Protein AF-A0A2W4S1C2-F1 (afdb_monomer_lite)

Secondary structure (DSSP, 8-state):
------------HHHHHHHHHHHHHHHHHHHHHHHHHHHHHTT-HHHHHHHHHHHHHHHHHHHHHHHHHHHHHHHTT-

Foldseek 3Di:
DDDDDDPPPDLDVLLVVLLVQLVVLQVQLVVLCVQLVVCVVVVNNVSNVVSNVSSVVSNVSSVCSNVVSVVVVVVVVD

Sequence (78 aa):
MTTGTTDRGAAPLGLLVGFTVGVVWVLLAIGALASSVRGAAAGRPDWVLGWALVGVLLMGAGLSALIGSWLHHRAARH

Radius of gyration: 19.14 Å; chains: 1; bounding box: 38×15×71 Å

Structure (mmCIF, N/CA/C/O backbone):
data_AF-A0A2W4S1C2-F1
#
_entry.id   AF-A0A2W4S1C2-F1
#
loop_
_atom_site.group_PDB
_atom_site.id
_atom_site.type_symbol
_atom_site.label_atom_id
_atom_site.label_alt_id
_atom_site.label_comp_id
_atom_site.label_asym_id
_atom_site.label_entity_id
_atom_site.label_seq_id
_atom_site.pdbx_PDB_ins_code
_atom_site.Cartn_x
_atom_site.Cartn_y
_atom_site.Cartn_z
_atom_site.occupancy
_atom_site.B_iso_or_equiv
_atom_site.auth_seq_id
_atom_site.auth_comp_id
_atom_site.auth_asym_id
_atom_site.auth_atom_id
_atom_site.pdbx_PDB_model_num
ATOM 1 N N . MET A 1 1 ? 7.928 3.906 -54.014 1.00 49.31 1 MET A N 1
ATOM 2 C CA . MET A 1 1 ? 8.728 3.706 -52.787 1.00 49.31 1 MET A CA 1
ATOM 3 C C . MET A 1 1 ? 7.809 3.992 -51.603 1.00 49.31 1 MET A C 1
ATOM 5 O O . MET A 1 1 ? 7.737 5.104 -51.111 1.00 49.31 1 MET A O 1
ATOM 9 N N . THR A 1 2 ? 6.978 3.011 -51.272 1.00 64.75 2 THR A N 1
ATOM 10 C CA . THR A 1 2 ? 5.986 3.000 -50.182 1.00 64.75 2 THR A CA 1
ATOM 11 C C . THR A 1 2 ? 6.444 1.857 -49.277 1.00 64.75 2 THR A C 1
ATOM 13 O O . THR A 1 2 ? 6.831 0.823 -49.811 1.00 64.75 2 THR A O 1
ATOM 16 N N . THR A 1 3 ? 6.630 1.996 -47.969 1.00 50.59 3 THR A N 1
ATOM 17 C CA . THR A 1 3 ? 5.648 2.205 -46.888 1.00 50.59 3 THR A CA 1
ATOM 18 C C . THR A 1 3 ? 6.477 2.374 -45.601 1.00 50.59 3 THR A C 1
ATOM 20 O O . THR A 1 3 ? 7.539 1.770 -45.506 1.00 50.59 3 THR A O 1
ATOM 23 N N . GLY A 1 4 ? 6.128 3.278 -44.677 1.00 53.06 4 GLY A N 1
ATOM 24 C CA . GLY A 1 4 ? 5.455 2.916 -43.414 1.00 53.06 4 GLY A CA 1
ATOM 25 C C . GLY A 1 4 ? 6.378 2.095 -42.496 1.00 53.06 4 GLY A C 1
ATOM 26 O O . GLY A 1 4 ? 6.783 1.010 -42.867 1.00 53.06 4 GLY A O 1
ATOM 27 N N . THR A 1 5 ? 6.756 2.519 -41.296 1.00 53.38 5 THR A N 1
ATOM 28 C CA . THR A 1 5 ? 5.862 2.913 -40.208 1.00 53.38 5 THR A CA 1
ATOM 29 C C . THR A 1 5 ? 6.639 3.667 -39.136 1.00 53.38 5 THR A C 1
ATOM 31 O O . THR A 1 5 ? 7.760 3.320 -38.792 1.00 53.38 5 THR A O 1
ATOM 34 N N . THR A 1 6 ? 5.984 4.683 -38.601 1.00 54.47 6 THR A N 1
ATOM 35 C CA . THR A 1 6 ? 6.321 5.476 -37.425 1.00 54.47 6 THR A CA 1
ATOM 36 C C . THR A 1 6 ? 7.024 4.654 -36.331 1.00 54.47 6 THR A C 1
ATOM 38 O O . THR A 1 6 ? 6.389 3.803 -35.709 1.00 54.47 6 THR A O 1
ATOM 41 N N . ASP A 1 7 ? 8.301 4.943 -36.066 1.00 46.59 7 ASP A N 1
ATOM 42 C CA . ASP A 1 7 ? 9.015 4.511 -34.857 1.00 46.59 7 ASP A CA 1
ATOM 43 C C . ASP A 1 7 ? 8.415 5.284 -33.668 1.00 46.59 7 ASP A C 1
ATOM 45 O O . ASP A 1 7 ? 8.891 6.331 -33.229 1.00 46.59 7 ASP A O 1
ATOM 49 N N . ARG A 1 8 ? 7.201 4.890 -33.267 1.00 51.22 8 ARG A N 1
ATOM 50 C CA . ARG A 1 8 ? 6.500 5.499 -32.138 1.00 51.22 8 ARG A CA 1
ATOM 51 C C . ARG A 1 8 ? 7.129 4.922 -30.894 1.00 51.22 8 ARG A C 1
ATOM 53 O O . ARG A 1 8 ? 6.796 3.789 -30.577 1.00 51.22 8 ARG A O 1
ATOM 60 N N . GLY A 1 9 ? 7.976 5.715 -30.234 1.00 52.88 9 GLY A N 1
ATOM 61 C CA . GLY A 1 9 ? 8.492 5.568 -28.866 1.00 52.88 9 GLY A CA 1
ATOM 62 C C . GLY A 1 9 ? 7.834 4.475 -28.024 1.00 52.88 9 GLY A C 1
ATOM 63 O O . GLY A 1 9 ? 7.077 4.763 -27.096 1.00 52.88 9 GLY A O 1
ATOM 64 N N . ALA A 1 10 ? 8.111 3.218 -28.364 1.00 51.41 10 ALA A N 1
ATOM 65 C CA . ALA A 1 10 ? 7.515 2.075 -27.713 1.00 51.41 10 ALA A CA 1
ATOM 66 C C . ALA A 1 10 ? 8.317 1.890 -26.438 1.00 51.41 10 ALA A C 1
ATOM 68 O O . ALA A 1 10 ? 9.499 1.541 -26.485 1.00 51.41 10 ALA A O 1
ATOM 69 N N . ALA A 1 11 ? 7.698 2.193 -25.296 1.00 59.06 11 ALA A N 1
ATOM 70 C CA . ALA A 1 11 ? 8.307 1.887 -24.015 1.00 59.06 11 ALA A CA 1
ATOM 71 C C . ALA A 1 11 ? 8.745 0.414 -24.051 1.00 59.06 11 ALA A C 1
ATOM 73 O O . ALA A 1 11 ? 7.934 -0.436 -24.442 1.00 59.06 11 ALA A O 1
ATOM 74 N N . PRO A 1 12 ? 10.009 0.101 -23.706 1.00 74.06 12 PRO A N 1
ATOM 75 C CA . PRO A 1 12 ? 10.494 -1.267 -23.775 1.00 74.06 12 PRO A CA 1
ATOM 76 C C . PRO A 1 12 ? 9.528 -2.147 -22.983 1.00 74.06 12 PRO A C 1
ATOM 78 O O . PRO A 1 12 ? 9.183 -1.803 -21.852 1.00 74.06 12 PRO A O 1
ATOM 81 N N . LEU A 1 13 ? 9.044 -3.240 -23.584 1.00 71.38 13 LEU A N 1
ATOM 82 C CA . LEU A 1 13 ? 7.954 -4.053 -23.021 1.00 71.38 13 LEU A CA 1
ATOM 83 C C . LEU A 1 13 ? 8.218 -4.440 -21.555 1.00 71.38 13 LEU A C 1
ATOM 85 O O . LEU A 1 13 ? 7.302 -4.411 -20.740 1.00 71.38 13 LEU A O 1
ATOM 89 N N . GLY A 1 14 ? 9.479 -4.703 -21.192 1.00 71.69 14 GLY A N 1
ATOM 90 C CA . GLY A 1 14 ? 9.884 -4.972 -19.808 1.00 71.69 14 GLY A CA 1
ATOM 91 C C . GLY A 1 14 ? 9.659 -3.804 -18.837 1.00 71.69 14 GLY A C 1
ATOM 92 O O . GLY A 1 14 ? 9.267 -4.030 -17.694 1.00 71.69 14 GLY A O 1
ATOM 93 N N . LEU A 1 15 ? 9.835 -2.556 -19.282 1.00 76.88 15 LEU A N 1
ATOM 94 C CA . LEU A 1 15 ? 9.518 -1.370 -18.483 1.00 76.88 15 LEU A CA 1
ATOM 95 C C . LEU A 1 15 ? 8.012 -1.198 -18.325 1.00 76.88 15 LEU A C 1
ATOM 97 O O . LEU A 1 15 ? 7.553 -0.932 -17.218 1.00 76.88 15 LEU A O 1
ATOM 101 N N . LEU A 1 16 ? 7.244 -1.395 -19.401 1.00 82.88 16 LEU A N 1
ATOM 102 C CA . LEU A 1 16 ? 5.788 -1.301 -19.337 1.00 82.88 16 LEU A CA 1
ATOM 103 C C . LEU A 1 16 ? 5.230 -2.347 -18.362 1.00 82.88 16 LEU A C 1
ATOM 105 O O . LEU A 1 16 ? 4.474 -2.002 -17.459 1.00 82.88 16 LEU A O 1
ATOM 109 N N . VAL A 1 17 ? 5.662 -3.606 -18.475 1.00 84.06 17 VAL A N 1
ATOM 110 C CA . VAL A 1 17 ? 5.216 -4.699 -17.599 1.00 84.06 17 VAL A CA 1
ATOM 111 C C . VAL A 1 17 ? 5.623 -4.448 -16.147 1.00 84.06 17 VAL A C 1
ATOM 113 O O . VAL A 1 17 ? 4.764 -4.479 -15.268 1.00 84.06 17 VAL A O 1
ATOM 116 N N . GLY A 1 18 ? 6.896 -4.145 -15.880 1.00 85.00 18 GLY A N 1
ATOM 117 C CA . GLY A 1 18 ? 7.373 -3.922 -14.513 1.00 85.00 18 GLY A CA 1
ATOM 118 C C . GLY A 1 18 ? 6.723 -2.710 -13.839 1.00 85.00 18 GLY A C 1
ATOM 119 O O . GLY A 1 18 ? 6.353 -2.784 -12.668 1.00 85.00 18 GLY A O 1
ATOM 120 N N . PHE A 1 19 ? 6.488 -1.632 -14.592 1.00 86.81 19 PHE A N 1
ATOM 121 C CA . PHE A 1 19 ? 5.766 -0.462 -14.100 1.00 86.81 19 PHE A CA 1
ATOM 122 C C . PHE A 1 19 ? 4.299 -0.784 -13.800 1.00 86.81 19 PHE A C 1
ATOM 124 O O . PHE A 1 19 ? 3.807 -0.451 -12.724 1.00 86.81 19 PHE A O 1
ATOM 131 N N . THR A 1 20 ? 3.608 -1.482 -14.708 1.00 89.50 20 THR A N 1
ATOM 132 C CA . THR A 1 20 ? 2.190 -1.835 -14.527 1.00 89.50 20 THR A CA 1
ATOM 133 C C . THR A 1 20 ? 2.003 -2.736 -13.309 1.00 89.50 20 THR A C 1
ATOM 135 O O . THR A 1 20 ? 1.153 -2.469 -12.463 1.00 89.50 20 THR A O 1
ATOM 138 N N . VAL A 1 21 ? 2.843 -3.768 -13.178 1.00 90.62 21 VAL A N 1
ATOM 139 C CA . VAL A 1 21 ? 2.840 -4.667 -12.019 1.00 90.62 21 VAL A CA 1
ATOM 140 C C . VAL A 1 21 ? 3.135 -3.878 -10.744 1.00 90.62 21 VAL A C 1
ATOM 142 O O . VAL A 1 21 ? 2.374 -3.975 -9.786 1.00 90.62 21 VAL A O 1
ATOM 145 N N . GLY A 1 22 ? 4.175 -3.041 -10.741 1.00 89.88 22 GLY A N 1
ATOM 146 C CA . GLY A 1 22 ? 4.525 -2.206 -9.593 1.00 89.88 22 GLY A CA 1
ATOM 147 C C . GLY A 1 22 ? 3.371 -1.317 -9.123 1.00 89.88 22 GLY A C 1
ATOM 148 O O . GLY A 1 22 ? 3.040 -1.316 -7.939 1.00 89.88 22 GLY A O 1
ATOM 149 N N . VAL A 1 23 ? 2.701 -0.626 -10.051 1.00 92.56 23 VAL A N 1
ATOM 150 C CA . VAL A 1 23 ? 1.533 0.218 -9.753 1.00 92.56 23 VAL A CA 1
ATOM 151 C C . VAL A 1 23 ? 0.385 -0.601 -9.165 1.00 92.56 23 VAL A C 1
ATOM 153 O O . VAL A 1 23 ? -0.191 -0.195 -8.157 1.00 92.56 23 VAL A O 1
ATOM 156 N N . VAL A 1 24 ? 0.069 -1.764 -9.741 1.00 95.19 24 VAL A N 1
ATOM 157 C CA . VAL A 1 24 ? -0.996 -2.639 -9.225 1.00 95.19 24 VAL A CA 1
ATOM 158 C C . VAL A 1 24 ? -0.691 -3.092 -7.795 1.00 95.19 24 VAL A C 1
ATOM 160 O O . VAL A 1 24 ? -1.560 -2.990 -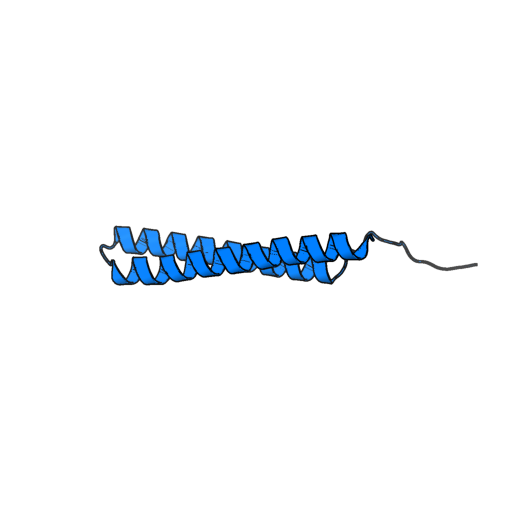6.929 1.00 95.19 24 VAL A O 1
ATOM 163 N N . TRP A 1 25 ? 0.541 -3.527 -7.516 1.00 92.88 25 TRP A N 1
ATOM 164 C CA . TRP A 1 25 ? 0.949 -3.932 -6.166 1.00 92.88 25 TRP A CA 1
ATOM 165 C C . TRP A 1 25 ? 0.871 -2.776 -5.163 1.00 92.88 25 TRP A C 1
ATOM 167 O O . TRP A 1 25 ? 0.388 -2.973 -4.051 1.00 92.88 25 TRP A O 1
ATOM 177 N N . VAL A 1 26 ? 1.260 -1.560 -5.557 1.00 92.44 26 VAL A N 1
ATOM 178 C CA . VAL A 1 26 ? 1.140 -0.364 -4.705 1.00 92.44 26 VAL A CA 1
ATOM 179 C C . VAL A 1 26 ? -0.325 -0.015 -4.421 1.00 92.44 26 VAL A C 1
ATOM 181 O O . VAL A 1 26 ? -0.677 0.268 -3.278 1.00 92.44 26 VAL A O 1
ATOM 184 N N . LEU A 1 27 ? -1.208 -0.064 -5.421 1.00 93.62 27 LEU A N 1
ATOM 185 C CA . LEU A 1 27 ? -2.637 0.210 -5.224 1.00 93.62 27 LEU A CA 1
ATOM 186 C C . LEU A 1 27 ? -3.285 -0.805 -4.277 1.00 93.62 27 LEU A C 1
ATOM 188 O O . LEU A 1 27 ? -4.036 -0.429 -3.374 1.00 93.62 27 LEU A O 1
ATOM 192 N N . LEU A 1 28 ? -2.955 -2.085 -4.444 1.00 93.31 28 LEU A N 1
ATOM 193 C CA . LEU A 1 28 ? -3.405 -3.140 -3.542 1.00 93.31 28 LEU A CA 1
ATOM 194 C C . LEU A 1 28 ? -2.829 -2.956 -2.126 1.00 93.31 28 LEU A C 1
ATOM 196 O O . LEU A 1 28 ? -3.558 -3.153 -1.153 1.00 93.31 28 LEU A O 1
ATOM 200 N N . ALA A 1 29 ? -1.572 -2.511 -1.992 1.00 93.31 29 ALA A N 1
ATOM 201 C CA . ALA A 1 29 ? -0.976 -2.167 -0.700 1.00 93.31 29 ALA A CA 1
ATOM 202 C C . ALA A 1 29 ? -1.778 -1.068 0.007 1.00 93.31 29 ALA A C 1
ATOM 204 O O . ALA A 1 29 ? -2.148 -1.222 1.168 1.00 93.31 29 ALA A O 1
ATOM 205 N N . ILE A 1 30 ? -2.115 0.015 -0.698 1.00 92.88 30 ILE A N 1
ATOM 206 C CA . ILE A 1 30 ? -2.915 1.117 -0.146 1.00 92.88 30 ILE A CA 1
ATOM 207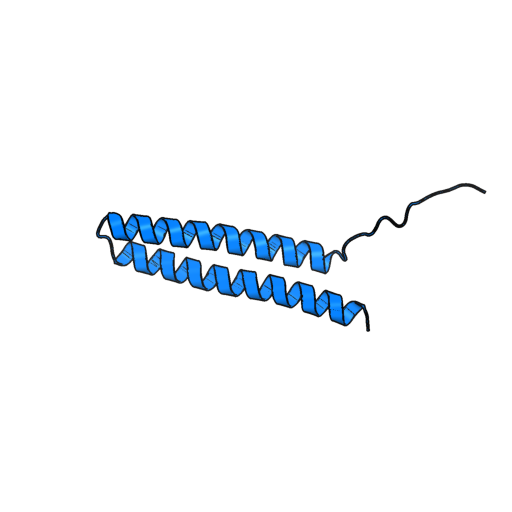 C C . ILE A 1 30 ? -4.286 0.608 0.325 1.00 92.88 30 ILE A C 1
ATOM 209 O O . ILE A 1 30 ? -4.719 0.946 1.427 1.00 92.88 30 ILE A O 1
ATOM 213 N N . GLY A 1 31 ? -4.948 -0.248 -0.461 1.00 92.25 31 GLY A N 1
ATOM 214 C CA . GLY A 1 31 ? -6.218 -0.871 -0.074 1.00 92.25 31 GLY A CA 1
ATOM 215 C C . GLY A 1 31 ? -6.109 -1.755 1.176 1.00 92.25 31 GLY A C 1
ATOM 216 O O . GLY A 1 31 ? -6.991 -1.730 2.042 1.00 92.25 31 GLY A O 1
ATOM 217 N N . ALA A 1 32 ? -5.004 -2.491 1.310 1.00 91.62 32 ALA A N 1
ATOM 218 C CA . ALA A 1 32 ? -4.704 -3.286 2.495 1.00 91.62 32 ALA A CA 1
ATOM 219 C C . ALA A 1 32 ? -4.470 -2.397 3.728 1.00 91.62 32 ALA A C 1
ATOM 221 O O . ALA A 1 32 ? -5.104 -2.612 4.761 1.00 91.62 32 ALA A O 1
ATOM 222 N N . LEU A 1 33 ? -3.658 -1.338 3.621 1.00 89.62 33 LEU A N 1
ATOM 223 C CA . LEU A 1 33 ? -3.460 -0.389 4.723 1.00 89.62 33 LEU A CA 1
ATOM 224 C C . LEU A 1 33 ? -4.772 0.304 5.123 1.00 89.62 33 LEU A C 1
ATOM 226 O O . LEU A 1 33 ? -5.071 0.405 6.311 1.00 89.62 33 LEU A O 1
ATOM 230 N N . ALA A 1 34 ? -5.598 0.718 4.160 1.00 90.88 34 ALA A N 1
ATOM 231 C CA . ALA A 1 34 ? -6.907 1.305 4.443 1.00 90.88 34 ALA A CA 1
ATOM 232 C C . ALA A 1 34 ? -7.830 0.324 5.193 1.00 90.88 34 ALA A C 1
ATOM 234 O O . ALA A 1 34 ? -8.537 0.715 6.126 1.00 90.88 34 ALA A O 1
ATOM 235 N N . SER A 1 35 ? -7.796 -0.963 4.834 1.00 90.44 35 SER A N 1
ATOM 236 C CA . SER A 1 35 ? -8.540 -2.015 5.541 1.00 90.44 35 SER A CA 1
ATOM 237 C C . SER A 1 35 ? -8.008 -2.257 6.954 1.00 90.44 35 SER A C 1
ATOM 239 O O . SER A 1 35 ? -8.799 -2.462 7.875 1.00 90.44 35 SER A O 1
ATOM 241 N N . SER A 1 36 ? -6.690 -2.165 7.147 1.00 85.62 36 SER A N 1
ATOM 242 C CA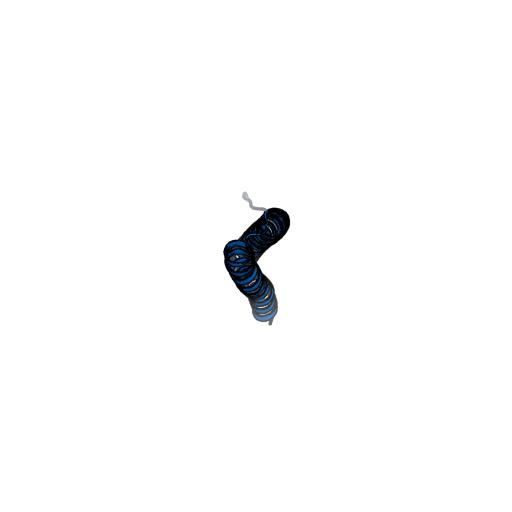 . SER A 1 36 ? -6.057 -2.232 8.465 1.00 85.62 36 SER A CA 1
ATOM 243 C C . SER A 1 36 ? -6.528 -1.083 9.367 1.00 85.62 36 SER A C 1
ATOM 245 O O . SER A 1 36 ? -6.999 -1.328 10.476 1.00 85.62 36 SER A O 1
ATOM 247 N N . VAL A 1 37 ? -6.545 0.158 8.865 1.00 89.25 37 VAL A N 1
ATOM 248 C CA . VAL A 1 37 ? -7.053 1.329 9.609 1.00 89.25 37 VAL A CA 1
ATOM 249 C C . VAL A 1 37 ? -8.532 1.168 9.980 1.00 89.25 37 VAL A C 1
ATOM 251 O O . VAL A 1 37 ? -8.926 1.470 11.107 1.00 89.25 37 VAL A O 1
ATOM 254 N N . ARG A 1 38 ? -9.361 0.625 9.078 1.00 88.31 38 ARG A N 1
ATOM 255 C CA . ARG A 1 38 ? -10.767 0.301 9.389 1.00 88.31 38 ARG A CA 1
ATOM 256 C C . ARG A 1 38 ? -10.891 -0.771 10.475 1.00 88.31 38 ARG A C 1
ATOM 258 O O . ARG A 1 38 ? -11.762 -0.660 11.331 1.00 88.31 38 ARG A O 1
ATOM 265 N N . GLY A 1 39 ? -10.013 -1.774 10.475 1.00 82.94 39 GLY A N 1
ATOM 266 C CA . GLY A 1 39 ? -9.927 -2.780 11.540 1.00 82.94 39 GLY A CA 1
ATOM 267 C C . GLY A 1 39 ? -9.564 -2.190 12.900 1.00 82.94 39 GLY A C 1
ATOM 268 O O . GLY A 1 39 ? -10.123 -2.601 13.916 1.00 82.94 39 GLY A O 1
ATOM 269 N N . ALA A 1 40 ? -8.684 -1.185 12.911 1.00 85.44 40 ALA A N 1
ATOM 270 C CA . ALA A 1 40 ? -8.294 -0.479 14.127 1.00 85.44 40 ALA A CA 1
ATOM 271 C C . ALA A 1 40 ? -9.480 0.297 14.713 1.00 85.44 40 ALA A C 1
ATOM 273 O O . ALA A 1 40 ? -9.742 0.202 15.909 1.00 85.44 40 ALA A O 1
ATOM 274 N N . ALA A 1 41 ? -10.256 0.976 13.861 1.00 88.56 41 ALA A N 1
ATOM 275 C CA . ALA A 1 41 ? -11.484 1.660 14.269 1.00 88.56 41 ALA A CA 1
ATOM 276 C C . ALA A 1 41 ? -12.566 0.698 14.800 1.00 88.56 41 ALA A C 1
ATOM 278 O O . ALA A 1 41 ? -13.387 1.090 15.623 1.00 88.56 41 ALA A O 1
ATOM 279 N N . ALA A 1 42 ? -12.555 -0.564 14.360 1.00 89.50 42 ALA A N 1
ATOM 280 C CA . ALA A 1 42 ? -13.470 -1.609 14.818 1.00 89.50 42 ALA A CA 1
ATOM 281 C C . ALA A 1 42 ? -12.969 -2.387 16.055 1.00 89.50 42 ALA A C 1
ATOM 283 O O . ALA A 1 42 ? -13.626 -3.338 16.474 1.00 89.50 42 ALA A O 1
ATOM 284 N N . GLY A 1 43 ? -11.809 -2.032 16.624 1.00 89.62 43 GLY A N 1
ATOM 285 C CA . GLY A 1 43 ? -11.252 -2.698 17.807 1.00 89.62 43 GLY A CA 1
ATOM 286 C C . GLY A 1 43 ? -10.757 -4.130 17.564 1.00 89.62 43 GLY A C 1
ATOM 287 O O . GLY A 1 43 ? -10.697 -4.915 18.507 1.00 89.62 43 GLY A O 1
ATOM 288 N N . ARG A 1 44 ? -10.414 -4.490 16.318 1.00 89.56 44 ARG A N 1
ATOM 289 C CA . ARG A 1 44 ? -9.963 -5.842 15.935 1.00 89.56 44 ARG A CA 1
ATOM 290 C C . ARG A 1 44 ? -8.463 -5.881 15.611 1.00 89.56 44 ARG A C 1
ATOM 292 O O . ARG A 1 44 ? -8.094 -5.753 14.440 1.00 89.56 44 ARG A O 1
ATOM 299 N N . PRO A 1 45 ? -7.574 -6.045 16.608 1.00 83.00 45 PRO A N 1
ATOM 300 C CA . PRO A 1 45 ? -6.125 -5.977 16.403 1.00 83.00 45 PRO A CA 1
ATOM 301 C C . PRO A 1 45 ? -5.580 -7.110 15.518 1.00 83.00 45 PRO A C 1
ATOM 303 O O . PRO A 1 45 ? -4.635 -6.895 14.764 1.00 83.00 45 PRO A O 1
ATOM 306 N N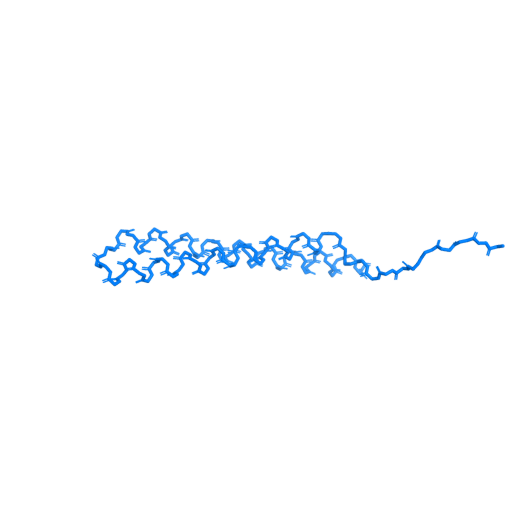 . ASP A 1 46 ? -6.209 -8.287 15.543 1.00 87.31 46 ASP A N 1
ATOM 307 C CA . ASP A 1 46 ? -5.959 -9.419 14.641 1.00 87.31 46 ASP A CA 1
ATOM 308 C C . ASP A 1 46 ? -6.137 -9.026 13.166 1.00 87.31 46 ASP A C 1
ATOM 310 O O . ASP A 1 46 ? -5.309 -9.347 12.310 1.00 87.31 46 ASP A O 1
ATOM 314 N N . TRP A 1 47 ? -7.187 -8.255 12.882 1.00 86.31 47 TRP A N 1
ATOM 315 C CA . TRP A 1 47 ? -7.490 -7.753 11.546 1.00 86.31 47 TRP A CA 1
ATOM 316 C C . TRP A 1 47 ? -6.490 -6.681 11.102 1.00 86.31 47 TRP A C 1
ATOM 318 O O . TRP A 1 47 ? -6.039 -6.683 9.956 1.00 86.31 47 TRP A O 1
ATOM 328 N N . VAL A 1 48 ? -6.105 -5.786 12.021 1.00 88.19 48 VAL A N 1
ATOM 329 C CA . VAL A 1 48 ? -5.096 -4.741 11.783 1.00 88.19 48 VAL A CA 1
ATOM 330 C C . VAL A 1 48 ? -3.768 -5.367 11.383 1.00 88.19 48 VAL A C 1
ATOM 332 O O . VAL A 1 48 ? -3.229 -5.004 10.338 1.00 88.19 48 VAL A O 1
ATOM 335 N N . LEU A 1 49 ? -3.265 -6.316 12.181 1.00 91.19 49 LEU A N 1
ATOM 336 C CA . LEU A 1 49 ? -1.987 -6.989 11.948 1.00 91.19 49 LEU A CA 1
ATOM 337 C C . LEU A 1 49 ? -1.970 -7.731 10.612 1.00 91.19 49 LEU A C 1
ATOM 339 O O . LEU A 1 49 ? -1.013 -7.578 9.854 1.00 91.19 49 LEU A O 1
ATOM 343 N N . GLY A 1 50 ? -3.036 -8.474 10.296 1.00 92.50 50 GLY A N 1
ATOM 344 C CA . GLY A 1 50 ? -3.137 -9.200 9.030 1.00 92.50 50 GLY A CA 1
ATOM 345 C C . GLY A 1 50 ? -3.019 -8.268 7.824 1.00 92.50 50 GLY A C 1
ATOM 346 O O . GLY A 1 50 ? -2.140 -8.437 6.979 1.00 92.50 50 GLY A O 1
ATOM 347 N N . TRP A 1 51 ? -3.854 -7.230 7.772 1.00 90.50 51 TRP A N 1
ATOM 348 C CA . TRP A 1 51 ? -3.872 -6.305 6.639 1.00 90.50 51 TRP A CA 1
ATOM 349 C C . TRP A 1 51 ? -2.670 -5.356 6.595 1.00 90.50 51 TRP A C 1
ATOM 351 O O . TRP A 1 51 ? -2.228 -4.995 5.504 1.00 90.50 51 TRP A O 1
ATOM 361 N N . ALA A 1 52 ? -2.103 -4.984 7.746 1.00 91.94 52 ALA A N 1
ATOM 362 C CA . ALA A 1 52 ? -0.880 -4.186 7.806 1.00 91.94 52 ALA A CA 1
ATOM 363 C C . ALA A 1 52 ? 0.313 -4.966 7.244 1.00 91.94 52 ALA A C 1
ATOM 365 O O . ALA A 1 52 ? 1.048 -4.437 6.413 1.00 91.94 52 ALA A O 1
ATOM 366 N N . LEU A 1 53 ? 0.476 -6.232 7.645 1.00 94.25 53 LEU A N 1
ATOM 367 C CA . LEU A 1 53 ? 1.556 -7.086 7.156 1.00 94.25 53 LEU A CA 1
ATOM 368 C C . LEU A 1 53 ? 1.456 -7.287 5.641 1.00 94.25 53 LEU A C 1
ATOM 370 O O . LEU A 1 53 ? 2.432 -7.083 4.923 1.00 94.25 53 LEU A O 1
ATOM 374 N N . VAL A 1 54 ? 0.256 -7.623 5.158 1.00 93.81 54 VAL A N 1
ATOM 375 C CA . VAL A 1 54 ? -0.050 -7.742 3.726 1.00 93.81 54 VAL A CA 1
ATOM 376 C C . VAL A 1 54 ? 0.317 -6.442 3.009 1.00 93.81 54 VAL A C 1
ATOM 378 O O . VAL A 1 54 ? 1.119 -6.459 2.080 1.00 93.81 54 VAL A O 1
ATOM 381 N N . GLY A 1 55 ? -0.170 -5.300 3.493 1.00 92.12 55 GLY A N 1
ATOM 382 C CA . GLY A 1 55 ? 0.131 -3.989 2.926 1.00 92.12 55 GLY A CA 1
ATOM 383 C C . GLY A 1 55 ? 1.627 -3.688 2.806 1.00 92.12 55 GLY A C 1
ATOM 384 O O . GLY A 1 55 ? 2.086 -3.280 1.741 1.00 92.12 55 GLY A O 1
ATOM 385 N N . VAL A 1 56 ? 2.405 -3.939 3.861 1.00 92.62 56 VAL A N 1
ATOM 386 C CA . VAL A 1 56 ? 3.861 -3.714 3.863 1.00 92.62 56 VAL A CA 1
ATOM 387 C C . VAL A 1 56 ? 4.572 -4.617 2.851 1.00 92.62 56 VAL A C 1
ATOM 389 O O . VAL A 1 56 ? 5.412 -4.137 2.088 1.00 92.62 56 VAL A O 1
ATOM 392 N N . LEU A 1 57 ? 4.212 -5.903 2.796 1.00 94.69 57 LEU A N 1
ATOM 393 C CA . LEU A 1 57 ? 4.781 -6.853 1.835 1.00 94.69 57 LEU A CA 1
ATOM 394 C C . LEU A 1 57 ? 4.461 -6.453 0.391 1.00 94.69 57 LEU A C 1
ATOM 396 O O . LEU A 1 57 ? 5.352 -6.449 -0.460 1.00 94.69 57 LEU A O 1
ATOM 400 N N . LEU A 1 58 ? 3.209 -6.063 0.126 1.00 93.00 58 LEU A N 1
ATOM 401 C CA . LEU A 1 58 ? 2.788 -5.583 -1.186 1.00 93.00 58 LEU A CA 1
ATOM 402 C C . LEU A 1 58 ? 3.565 -4.337 -1.609 1.00 93.00 58 LEU A C 1
ATOM 404 O O . LEU A 1 58 ? 3.972 -4.223 -2.765 1.00 93.00 58 LEU A O 1
ATOM 408 N N . MET A 1 59 ? 3.806 -3.424 -0.670 1.00 92.12 59 MET A N 1
ATOM 409 C CA . MET A 1 59 ? 4.547 -2.203 -0.948 1.00 92.12 59 MET A CA 1
ATOM 410 C C . MET A 1 59 ? 6.008 -2.500 -1.299 1.00 92.12 59 MET A C 1
ATOM 412 O O . MET A 1 59 ? 6.528 -1.961 -2.276 1.00 92.12 59 MET A O 1
ATOM 416 N N . GLY A 1 60 ? 6.653 -3.410 -0.561 1.00 92.56 60 GLY A N 1
ATOM 417 C CA . GLY A 1 60 ? 8.011 -3.870 -0.861 1.00 92.56 60 GLY A CA 1
ATOM 418 C C . GLY A 1 60 ? 8.118 -4.560 -2.226 1.00 92.56 60 GLY A C 1
ATOM 419 O O . GLY A 1 60 ? 9.050 -4.287 -2.988 1.00 92.56 60 GLY A O 1
ATOM 420 N N . ALA A 1 61 ? 7.137 -5.397 -2.573 1.00 92.06 61 ALA A N 1
ATOM 421 C CA . ALA A 1 61 ? 7.059 -6.045 -3.880 1.00 92.06 61 ALA A CA 1
ATOM 422 C C . ALA A 1 61 ? 6.864 -5.026 -5.017 1.00 92.06 61 ALA A C 1
ATOM 424 O O . ALA A 1 61 ? 7.588 -5.066 -6.014 1.00 92.06 61 ALA A O 1
ATOM 425 N N . GLY A 1 62 ? 5.944 -4.070 -4.850 1.00 90.44 62 GLY A N 1
ATOM 426 C CA . GLY A 1 62 ? 5.687 -3.014 -5.830 1.00 90.44 62 GLY A CA 1
ATOM 427 C C . GLY A 1 62 ? 6.903 -2.114 -6.064 1.00 90.44 62 GLY A C 1
ATOM 428 O O . GLY A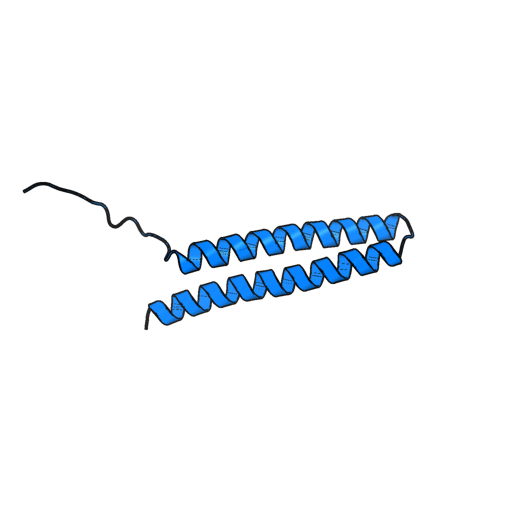 1 62 ? 7.275 -1.859 -7.210 1.00 90.44 62 GLY A O 1
ATOM 429 N N . LEU A 1 63 ? 7.583 -1.701 -4.989 1.00 91.56 63 LEU A N 1
ATOM 430 C CA . LEU A 1 63 ? 8.833 -0.936 -5.060 1.00 91.56 63 LEU A CA 1
ATOM 431 C C . LEU A 1 63 ? 9.944 -1.721 -5.762 1.00 91.56 63 LEU A C 1
ATOM 433 O O . LEU A 1 63 ? 10.627 -1.169 -6.623 1.00 91.56 63 LEU A O 1
ATOM 437 N N . SER A 1 64 ? 10.097 -3.010 -5.452 1.00 89.12 64 SER A N 1
ATOM 438 C CA . SER A 1 64 ? 11.092 -3.869 -6.106 1.00 89.12 64 SER A CA 1
ATOM 439 C C . SER A 1 64 ? 10.828 -4.007 -7.607 1.00 89.12 64 SER A C 1
ATOM 441 O O . SER A 1 64 ? 11.767 -3.946 -8.398 1.00 89.12 64 SER A O 1
ATOM 443 N N . ALA A 1 65 ? 9.562 -4.121 -8.020 1.00 87.75 65 ALA A N 1
ATOM 444 C CA . ALA A 1 65 ? 9.180 -4.168 -9.432 1.00 87.75 65 ALA A CA 1
ATOM 445 C C . ALA A 1 65 ? 9.470 -2.842 -10.158 1.00 87.75 65 ALA A C 1
ATOM 447 O O . ALA A 1 65 ? 10.019 -2.844 -11.262 1.00 87.75 65 ALA A O 1
ATOM 448 N N . LEU A 1 66 ? 9.174 -1.705 -9.518 1.00 85.69 66 LEU A N 1
ATOM 449 C CA . LEU A 1 66 ? 9.479 -0.375 -10.054 1.00 85.69 66 LEU A CA 1
ATOM 450 C C . LEU A 1 66 ? 10.990 -0.177 -10.218 1.00 85.69 66 LEU A C 1
ATOM 452 O O . LEU A 1 66 ? 11.452 0.155 -11.311 1.00 85.69 66 LEU A O 1
ATOM 456 N N . ILE A 1 67 ? 11.769 -0.451 -9.170 1.00 87.44 67 ILE A N 1
ATOM 457 C CA . ILE A 1 67 ? 13.233 -0.332 -9.193 1.00 87.44 67 ILE A CA 1
ATOM 458 C C . ILE A 1 67 ? 13.835 -1.304 -10.218 1.00 87.44 67 ILE A C 1
ATOM 460 O O . ILE A 1 67 ? 14.683 -0.908 -11.018 1.00 87.44 67 ILE A O 1
ATOM 464 N N . GLY A 1 68 ? 13.356 -2.551 -10.257 1.00 83.50 68 GLY A N 1
ATOM 465 C CA . GLY A 1 68 ? 13.792 -3.571 -11.209 1.00 83.50 68 GLY A CA 1
ATOM 466 C C . GLY A 1 68 ? 13.543 -3.167 -12.662 1.00 83.50 68 GLY A C 1
ATOM 467 O O . GLY A 1 68 ? 14.435 -3.313 -13.499 1.00 83.50 68 GLY A O 1
ATOM 468 N N . SER A 1 69 ? 12.373 -2.592 -12.958 1.00 83.12 69 SER A N 1
ATOM 469 C CA . SER A 1 69 ? 12.039 -2.087 -14.298 1.00 83.12 69 SER A CA 1
ATOM 470 C C . SE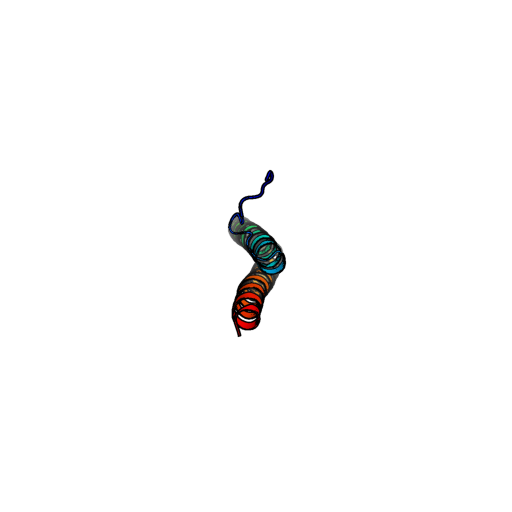R A 1 69 ? 12.942 -0.926 -14.731 1.00 83.12 69 SER A C 1
ATOM 472 O O . SER A 1 69 ? 13.368 -0.857 -15.886 1.00 83.12 69 SER A O 1
ATOM 474 N N . TRP A 1 70 ? 13.307 -0.047 -13.795 1.00 79.56 70 TRP A N 1
ATOM 475 C CA . TRP A 1 70 ? 14.173 1.095 -14.064 1.00 79.56 70 TRP A CA 1
ATOM 476 C C . TRP A 1 70 ? 15.639 0.692 -14.261 1.00 79.56 70 TRP A C 1
ATOM 478 O O . TRP A 1 70 ? 16.305 1.210 -15.160 1.00 79.56 70 TRP A O 1
ATOM 488 N N . LEU A 1 71 ? 16.128 -0.276 -13.479 1.00 81.00 71 LEU A N 1
ATOM 489 C CA . LEU A 1 71 ? 17.453 -0.876 -13.660 1.00 81.00 71 LEU A CA 1
ATOM 490 C C . LEU A 1 71 ? 17.574 -1.579 -15.014 1.00 81.00 71 LEU A C 1
ATOM 492 O O . LEU A 1 71 ? 18.545 -1.335 -15.724 1.00 81.00 71 LEU A O 1
ATOM 496 N N . HIS A 1 72 ? 16.574 -2.372 -15.417 1.00 75.31 72 HIS A N 1
ATOM 497 C CA . HIS A 1 72 ? 16.547 -2.997 -16.747 1.00 75.31 72 HIS A CA 1
ATOM 498 C C . HIS A 1 72 ? 16.550 -1.954 -17.861 1.00 75.31 72 HIS A C 1
ATOM 500 O O . HIS A 1 72 ? 17.260 -2.106 -18.852 1.00 75.31 72 HIS A O 1
ATOM 506 N N . HIS A 1 73 ? 15.801 -0.864 -17.691 1.00 73.88 73 HIS A N 1
ATOM 507 C CA . HIS A 1 73 ? 15.812 0.206 -18.674 1.00 73.88 73 HIS A CA 1
ATOM 508 C C . HIS A 1 73 ? 17.175 0.888 -18.777 1.00 73.88 73 HIS A C 1
ATOM 510 O O . HIS A 1 73 ? 17.587 1.192 -19.890 1.00 73.88 73 HIS A O 1
ATOM 516 N N . ARG A 1 74 ? 17.872 1.125 -17.657 1.00 70.94 74 ARG A N 1
ATOM 517 C CA . ARG A 1 74 ? 19.237 1.671 -17.664 1.00 70.94 74 ARG A CA 1
ATOM 518 C C . ARG A 1 74 ? 20.246 0.707 -18.281 1.00 70.94 74 ARG A C 1
ATOM 520 O O . ARG A 1 74 ? 21.039 1.147 -19.102 1.00 70.94 74 ARG A O 1
ATOM 527 N N . ALA A 1 75 ? 20.189 -0.575 -17.926 1.00 70.50 75 ALA A N 1
ATOM 528 C CA . ALA A 1 75 ? 21.066 -1.604 -18.478 1.00 70.50 75 ALA A CA 1
ATOM 529 C C . ALA A 1 75 ? 20.889 -1.753 -19.995 1.00 70.50 75 ALA A C 1
ATOM 531 O O . ALA A 1 75 ? 21.870 -1.893 -20.703 1.00 70.50 75 ALA A O 1
ATOM 532 N N . ALA A 1 76 ? 19.662 -1.628 -20.507 1.00 64.50 76 ALA A N 1
ATOM 533 C CA . ALA A 1 76 ? 19.386 -1.680 -21.943 1.00 64.50 76 ALA A CA 1
ATOM 534 C C . ALA A 1 76 ? 19.897 -0.460 -22.742 1.00 64.50 76 ALA A C 1
ATOM 536 O O . ALA A 1 76 ? 19.760 -0.455 -23.963 1.00 64.50 76 ALA A O 1
ATOM 537 N N . ARG A 1 77 ? 20.420 0.593 -22.088 1.00 60.03 77 ARG A N 1
ATOM 538 C CA . ARG A 1 77 ? 21.015 1.758 -22.778 1.00 60.03 77 ARG A CA 1
ATOM 539 C C . ARG A 1 77 ? 22.547 1.762 -22.796 1.00 60.03 77 ARG A C 1
ATOM 541 O O . ARG A 1 77 ? 23.106 2.680 -23.391 1.00 60.03 77 ARG A O 1
ATOM 548 N N . HIS A 1 78 ? 23.193 0.824 -22.106 1.00 49.91 78 HIS A N 1
ATOM 549 C CA . HIS A 1 78 ? 24.647 0.648 -22.088 1.00 49.91 78 HIS A CA 1
ATOM 550 C C . HIS A 1 78 ? 25.034 -0.536 -22.969 1.00 49.91 78 HIS A C 1
ATOM 552 O O . HIS A 1 78 ? 26.117 -0.446 -23.584 1.00 49.91 78 HIS A O 1
#

pLDDT: mean 81.43, std 14.14, range [46.59, 95.19]